Protein AF-A0A7Z8E1Z9-F1 (afdb_monomer)

Structure (mmCIF, N/CA/C/O backbone):
data_AF-A0A7Z8E1Z9-F1
#
_entry.id   AF-A0A7Z8E1Z9-F1
#
loop_
_atom_site.group_PDB
_atom_site.id
_atom_site.type_symbol
_atom_site.label_atom_id
_atom_site.label_alt_id
_atom_site.label_comp_id
_atom_site.label_asym_id
_atom_site.label_entity_id
_atom_site.label_seq_id
_atom_site.pdbx_PDB_ins_code
_atom_site.Cartn_x
_atom_site.Cartn_y
_atom_site.Cartn_z
_atom_site.occupancy
_atom_site.B_iso_or_equiv
_atom_site.auth_seq_id
_atom_site.auth_comp_id
_atom_site.auth_asym_id
_atom_site.auth_atom_id
_atom_site.pdbx_PDB_model_num
ATOM 1 N N . MET A 1 1 ? -12.210 7.133 10.022 1.00 83.31 1 MET A N 1
ATOM 2 C CA . MET A 1 1 ? -11.557 8.171 9.206 1.00 83.31 1 MET A CA 1
ATOM 3 C C . MET A 1 1 ? -10.576 7.523 8.239 1.00 83.31 1 MET A C 1
ATOM 5 O O . MET A 1 1 ? -9.737 6.730 8.648 1.00 83.31 1 MET A O 1
ATOM 9 N N . ARG A 1 2 ? -10.737 7.799 6.946 1.00 89.88 2 ARG A N 1
ATOM 10 C CA . ARG A 1 2 ? -9.848 7.328 5.876 1.00 89.88 2 ARG A CA 1
ATOM 11 C C . ARG A 1 2 ? -8.542 8.139 5.879 1.00 89.88 2 ARG A C 1
ATOM 13 O O . ARG A 1 2 ? -8.578 9.311 6.253 1.00 89.88 2 ARG A O 1
ATOM 20 N N . LEU A 1 3 ? -7.420 7.531 5.477 1.00 91.81 3 LEU A N 1
ATOM 21 C CA . LEU A 1 3 ? -6.172 8.275 5.260 1.00 91.81 3 LEU A CA 1
ATOM 22 C C . LEU A 1 3 ? -6.380 9.286 4.128 1.00 91.81 3 LEU A C 1
ATOM 24 O O . LEU A 1 3 ? -6.982 8.959 3.105 1.00 91.81 3 LEU A O 1
ATOM 28 N N . THR A 1 4 ? -5.885 10.506 4.300 1.00 95.25 4 THR A N 1
ATOM 29 C CA . THR A 1 4 ? -5.906 11.508 3.230 1.00 95.25 4 THR A CA 1
ATOM 30 C C . THR A 1 4 ? -4.948 11.116 2.106 1.00 95.25 4 THR A C 1
ATOM 32 O O . THR A 1 4 ? -3.961 10.412 2.332 1.00 95.25 4 THR A O 1
ATOM 35 N N . LYS A 1 5 ? -5.188 11.630 0.895 1.00 95.44 5 LYS A N 1
ATOM 36 C CA . LYS A 1 5 ? -4.295 11.410 -0.252 1.00 95.44 5 LYS A CA 1
ATOM 37 C C . LYS A 1 5 ? -2.847 11.832 0.035 1.00 95.44 5 LYS A C 1
ATOM 39 O O . LYS A 1 5 ? -1.924 11.151 -0.395 1.00 95.44 5 LYS A O 1
ATOM 44 N N . ASN A 1 6 ? -2.643 12.895 0.816 1.00 95.88 6 ASN A N 1
ATOM 45 C CA . ASN A 1 6 ? -1.305 13.341 1.217 1.00 95.88 6 ASN A CA 1
ATOM 46 C C . ASN A 1 6 ? -0.629 12.352 2.173 1.00 95.88 6 ASN A C 1
ATOM 48 O O . ASN A 1 6 ? 0.533 12.021 1.969 1.00 95.88 6 ASN A O 1
ATOM 52 N N . GLN A 1 7 ? -1.359 11.815 3.156 1.00 94.81 7 GLN A N 1
ATOM 53 C CA . GLN A 1 7 ? -0.821 10.774 4.040 1.00 94.81 7 GLN A CA 1
ATOM 54 C C . GLN A 1 7 ? -0.458 9.505 3.258 1.00 94.81 7 GLN A C 1
ATOM 56 O O . GLN A 1 7 ? 0.592 8.917 3.495 1.00 94.81 7 GLN A O 1
ATOM 61 N N . ILE A 1 8 ? -1.291 9.106 2.289 1.00 95.94 8 ILE A N 1
ATOM 62 C CA . ILE A 1 8 ? -0.976 7.998 1.374 1.00 95.94 8 ILE A CA 1
ATOM 63 C C . ILE A 1 8 ? 0.312 8.313 0.601 1.00 95.94 8 ILE A C 1
ATOM 65 O O . ILE A 1 8 ? 1.224 7.490 0.587 1.00 95.94 8 ILE A O 1
ATOM 69 N N . LYS A 1 9 ? 0.422 9.515 0.020 1.00 95.81 9 LYS A N 1
ATOM 70 C CA . LYS A 1 9 ? 1.601 9.948 -0.742 1.00 95.81 9 LYS A CA 1
ATOM 71 C C . LYS A 1 9 ? 2.883 9.907 0.084 1.00 95.81 9 LYS A C 1
ATOM 73 O O . LYS A 1 9 ? 3.902 9.441 -0.409 1.00 95.81 9 LYS A O 1
ATOM 78 N N . GLU A 1 10 ? 2.842 10.352 1.337 1.00 94.62 10 GLU A N 1
ATOM 79 C CA . GLU A 1 10 ? 3.997 10.306 2.241 1.00 94.62 10 GLU A CA 1
ATOM 80 C C . GLU A 1 10 ? 4.454 8.872 2.537 1.00 94.62 10 GLU A C 1
ATOM 82 O O . GLU A 1 10 ? 5.655 8.596 2.540 1.00 94.62 10 GLU A O 1
ATOM 87 N N . LEU A 1 11 ? 3.511 7.953 2.765 1.00 93.38 11 LEU A N 1
ATOM 88 C CA . LEU A 1 11 ? 3.815 6.538 2.998 1.00 93.38 11 LEU A CA 1
ATOM 89 C C . LEU A 1 11 ? 4.407 5.887 1.745 1.00 93.38 11 LEU A C 1
ATOM 91 O O . LEU A 1 11 ? 5.440 5.219 1.822 1.00 93.38 11 LEU A O 1
ATOM 95 N N . VAL A 1 12 ? 3.808 6.152 0.583 1.00 92.00 12 VAL A N 1
ATOM 96 C CA . VAL A 1 12 ? 4.303 5.657 -0.704 1.00 92.00 12 VAL A CA 1
ATOM 97 C C . VAL A 1 12 ? 5.705 6.198 -0.991 1.00 92.00 12 VAL A C 1
ATOM 99 O O . VAL A 1 12 ? 6.600 5.426 -1.325 1.00 92.00 12 VAL A O 1
ATOM 102 N N . ALA A 1 13 ? 5.934 7.499 -0.798 1.00 91.25 13 ALA A N 1
ATOM 103 C CA . ALA A 1 13 ? 7.229 8.131 -1.034 1.00 91.25 13 ALA A CA 1
ATOM 104 C C . ALA A 1 13 ? 8.342 7.517 -0.179 1.00 91.25 13 ALA A C 1
ATOM 106 O O . ALA A 1 13 ? 9.394 7.170 -0.713 1.00 91.25 13 ALA A O 1
ATOM 107 N N . LYS A 1 14 ? 8.102 7.309 1.123 1.00 90.00 14 LYS A N 1
ATOM 108 C CA . LYS A 1 14 ? 9.075 6.654 2.017 1.00 90.00 14 LYS A CA 1
ATOM 109 C C . LYS A 1 14 ? 9.485 5.278 1.495 1.00 90.00 14 LYS A C 1
ATOM 111 O O . LYS A 1 14 ? 10.669 4.951 1.478 1.00 90.00 14 LYS A O 1
ATOM 116 N N . ARG A 1 15 ? 8.512 4.485 1.045 1.00 86.31 15 ARG A N 1
ATOM 117 C CA . ARG A 1 15 ? 8.736 3.115 0.579 1.00 86.31 15 ARG A CA 1
ATOM 118 C C . ARG A 1 15 ? 9.389 3.063 -0.807 1.00 86.31 15 ARG A C 1
ATOM 120 O O . ARG A 1 15 ? 10.267 2.231 -1.013 1.00 86.31 15 ARG A O 1
ATOM 127 N N . VAL A 1 16 ? 9.030 3.967 -1.723 1.00 85.88 16 VAL A N 1
ATOM 128 C CA . VAL A 1 16 ? 9.688 4.115 -3.036 1.00 85.88 16 VAL A CA 1
ATOM 129 C C . VAL A 1 16 ? 11.148 4.530 -2.871 1.00 85.88 16 VAL A C 1
ATOM 131 O O . VAL A 1 16 ? 12.020 3.904 -3.463 1.00 85.88 16 VAL A O 1
ATOM 134 N N . ILE A 1 17 ? 11.431 5.537 -2.040 1.00 84.62 17 ILE A N 1
ATOM 135 C CA . ILE A 1 17 ? 12.803 6.011 -1.804 1.00 84.62 17 ILE A CA 1
ATOM 136 C C . ILE A 1 17 ? 13.671 4.894 -1.213 1.00 84.62 17 ILE A C 1
ATOM 138 O O . ILE A 1 17 ? 14.807 4.730 -1.641 1.00 84.62 17 ILE A O 1
ATOM 142 N N . TYR A 1 18 ? 13.127 4.110 -0.278 1.00 81.19 18 TYR A N 1
ATOM 143 C CA . TYR A 1 18 ? 13.854 3.021 0.377 1.00 81.19 18 TYR A CA 1
ATOM 144 C C . TYR A 1 18 ? 14.100 1.807 -0.533 1.00 81.19 18 TYR A C 1
ATOM 146 O O . TYR A 1 18 ? 15.186 1.243 -0.521 1.00 81.19 18 TYR A O 1
ATOM 154 N N . ASN A 1 19 ? 13.103 1.383 -1.319 1.00 77.31 19 ASN A N 1
ATOM 155 C CA . ASN A 1 19 ? 13.195 0.147 -2.109 1.00 77.31 19 ASN A CA 1
ATOM 156 C C . ASN A 1 19 ? 13.763 0.340 -3.522 1.00 77.31 19 ASN A C 1
ATOM 158 O O . ASN A 1 19 ? 14.067 -0.649 -4.185 1.00 77.31 19 ASN A O 1
ATOM 162 N N . LEU A 1 20 ? 13.833 1.578 -4.015 1.00 76.38 20 LEU A N 1
ATOM 163 C CA . LEU A 1 20 ? 14.226 1.907 -5.390 1.00 76.38 20 LEU A CA 1
ATOM 164 C C . LEU A 1 20 ? 15.352 2.944 -5.391 1.00 76.38 20 LEU A C 1
ATOM 166 O O . LEU A 1 20 ? 15.283 3.948 -6.098 1.00 76.38 20 LEU A O 1
ATOM 170 N N . GLU A 1 21 ? 16.365 2.749 -4.545 1.00 74.62 21 GLU A N 1
ATOM 171 C CA . GLU A 1 21 ? 17.462 3.705 -4.345 1.00 74.62 21 GLU A CA 1
ATOM 172 C C . GLU A 1 21 ? 18.217 4.021 -5.649 1.00 74.62 21 GLU A C 1
ATOM 174 O O . GLU A 1 21 ? 18.435 5.196 -5.945 1.00 74.62 21 GLU A O 1
ATOM 179 N N . ASP A 1 22 ? 18.469 3.011 -6.484 1.00 78.75 22 ASP A N 1
ATOM 180 C CA . ASP A 1 22 ? 19.255 3.137 -7.722 1.00 78.75 22 ASP A CA 1
ATOM 181 C C . ASP A 1 22 ? 18.482 3.715 -8.925 1.00 78.75 22 ASP A C 1
ATOM 183 O O . ASP A 1 22 ? 19.074 4.018 -9.961 1.00 78.75 22 ASP A O 1
ATOM 187 N N . GLU A 1 23 ? 17.162 3.890 -8.813 1.00 79.25 23 GLU A N 1
ATOM 188 C CA . GLU A 1 23 ? 16.337 4.397 -9.917 1.00 79.25 23 GLU A CA 1
ATOM 189 C C . GLU A 1 23 ? 16.439 5.924 -10.078 1.00 79.25 23 GLU A C 1
ATOM 191 O O . GLU A 1 23 ? 16.801 6.656 -9.151 1.00 79.25 23 GLU A O 1
ATOM 196 N N . SER A 1 24 ? 16.051 6.448 -11.245 1.00 83.94 24 SER A N 1
ATOM 197 C CA . SER A 1 24 ? 16.043 7.897 -11.480 1.00 83.94 24 SER A CA 1
ATOM 198 C C . SER A 1 24 ? 14.992 8.624 -10.625 1.00 83.94 24 SER A C 1
ATOM 200 O O . SER A 1 24 ? 13.919 8.095 -10.321 1.00 83.94 24 SER A O 1
ATOM 202 N N . THR A 1 25 ? 15.276 9.874 -10.245 1.00 84.38 25 THR A N 1
ATOM 203 C CA . THR A 1 25 ? 14.337 10.718 -9.480 1.00 84.38 25 THR A CA 1
ATOM 204 C C . THR A 1 25 ? 13.010 10.917 -10.213 1.00 84.38 25 THR A C 1
ATOM 206 O O . THR A 1 25 ? 11.949 10.888 -9.585 1.00 84.38 25 THR A O 1
ATOM 209 N N . ASP A 1 26 ? 13.057 11.076 -11.536 1.00 83.56 26 ASP A N 1
ATOM 210 C CA . ASP A 1 26 ? 11.866 11.263 -12.366 1.00 83.56 26 ASP A CA 1
ATOM 211 C C . ASP A 1 26 ? 10.988 10.009 -12.351 1.00 83.56 26 ASP A C 1
ATOM 213 O O . ASP A 1 26 ? 9.779 10.099 -12.120 1.00 83.56 26 ASP A O 1
ATOM 217 N N . TYR A 1 27 ? 11.604 8.828 -12.487 1.00 82.62 27 TYR A N 1
ATOM 218 C CA . TYR A 1 27 ? 10.901 7.551 -12.388 1.00 82.62 27 TYR A CA 1
ATOM 219 C C . TYR A 1 27 ? 10.256 7.371 -11.009 1.00 82.62 27 TYR A C 1
ATOM 221 O O . TYR A 1 27 ? 9.063 7.081 -10.914 1.00 82.62 27 TYR A O 1
ATOM 229 N N . LYS A 1 28 ? 11.006 7.624 -9.927 1.00 86.94 28 LYS A N 1
ATOM 230 C CA . LYS A 1 28 ? 10.475 7.538 -8.556 1.00 86.94 28 LYS A CA 1
ATOM 231 C C . LYS A 1 28 ? 9.293 8.478 -8.347 1.00 86.94 28 LYS A C 1
ATOM 233 O O . LYS A 1 28 ? 8.306 8.078 -7.740 1.00 86.94 28 LYS A O 1
ATOM 238 N N . THR A 1 29 ? 9.373 9.706 -8.853 1.00 89.00 29 THR A N 1
ATOM 239 C CA . THR A 1 29 ? 8.300 10.699 -8.710 1.00 89.00 29 THR A CA 1
ATOM 240 C C . THR A 1 29 ? 7.032 10.251 -9.434 1.00 89.00 29 THR A C 1
ATOM 242 O O . THR A 1 29 ? 5.960 10.248 -8.829 1.00 89.00 29 THR A O 1
ATOM 245 N N . SER A 1 30 ? 7.163 9.800 -10.687 1.00 88.75 30 SER A N 1
ATOM 246 C CA . SER A 1 30 ? 6.040 9.261 -11.463 1.00 88.75 30 SER A CA 1
ATOM 247 C C . SER A 1 30 ? 5.387 8.074 -10.754 1.00 88.75 30 SER A C 1
ATOM 249 O O . SER A 1 30 ? 4.167 8.029 -10.595 1.00 88.75 30 SER A O 1
ATOM 251 N N . LEU A 1 31 ? 6.205 7.146 -10.254 1.00 90.19 31 LEU A N 1
ATOM 252 C CA . LEU A 1 31 ? 5.728 5.955 -9.560 1.00 90.19 31 LEU A CA 1
ATOM 253 C C . LEU A 1 31 ? 5.013 6.292 -8.246 1.00 90.19 31 LEU A C 1
ATOM 255 O O . LEU A 1 31 ? 3.991 5.688 -7.923 1.00 90.19 31 LEU A O 1
ATOM 259 N N . ILE A 1 32 ? 5.518 7.275 -7.491 1.00 92.38 32 ILE A N 1
ATOM 260 C CA . ILE A 1 32 ? 4.860 7.755 -6.271 1.00 92.38 32 ILE A CA 1
ATOM 261 C C . ILE A 1 32 ? 3.453 8.250 -6.595 1.00 92.38 32 ILE A C 1
ATOM 263 O O . ILE A 1 32 ? 2.511 7.886 -5.890 1.00 92.38 32 ILE A O 1
ATOM 267 N N . ASP A 1 33 ? 3.287 9.060 -7.639 1.00 93.31 33 ASP A N 1
ATOM 268 C CA . ASP A 1 33 ? 1.984 9.625 -7.997 1.00 93.31 33 ASP A CA 1
ATOM 269 C C . ASP A 1 33 ? 1.002 8.561 -8.512 1.00 93.31 33 ASP A C 1
ATOM 271 O O . ASP A 1 33 ? -0.184 8.591 -8.151 1.00 93.31 33 ASP A O 1
ATOM 275 N N . GLU A 1 34 ? 1.490 7.591 -9.287 1.00 93.81 34 GLU A N 1
ATOM 276 C CA . GLU A 1 34 ? 0.695 6.475 -9.804 1.00 93.81 34 GLU A CA 1
ATOM 277 C C . GLU A 1 34 ? 0.215 5.546 -8.680 1.00 93.81 34 GLU A C 1
ATOM 279 O O . GLU A 1 34 ? -0.992 5.347 -8.512 1.00 93.81 34 GLU A O 1
ATOM 284 N N . VAL A 1 35 ? 1.131 5.063 -7.834 1.00 93.44 35 VAL A N 1
ATOM 285 C CA . VAL A 1 35 ? 0.802 4.193 -6.693 1.00 93.44 35 VAL A CA 1
ATOM 286 C C . VAL A 1 35 ? -0.090 4.927 -5.687 1.00 93.44 35 VAL A C 1
ATOM 288 O O . VAL A 1 35 ? -1.064 4.358 -5.190 1.00 93.44 35 VAL A O 1
ATOM 291 N N . THR A 1 36 ? 0.170 6.213 -5.426 1.00 96.12 36 THR A N 1
ATOM 292 C CA . THR A 1 36 ? -0.692 7.038 -4.564 1.00 96.12 36 THR A CA 1
ATOM 293 C C . THR A 1 36 ? -2.109 7.107 -5.115 1.00 96.12 36 THR A C 1
ATOM 295 O O . THR A 1 36 ? -3.067 6.915 -4.369 1.00 96.12 36 THR A O 1
ATOM 298 N N . SER A 1 37 ? -2.265 7.379 -6.412 1.00 95.94 37 SER A N 1
ATOM 299 C CA . SER A 1 37 ? -3.583 7.506 -7.041 1.00 95.94 37 SER A CA 1
ATOM 300 C C . SER A 1 37 ? -4.323 6.170 -7.088 1.00 95.94 37 SER A C 1
ATOM 302 O O . SER A 1 37 ? -5.531 6.122 -6.838 1.00 95.94 37 SER A O 1
ATOM 304 N N . TYR A 1 38 ? -3.604 5.071 -7.320 1.00 95.62 38 TYR A N 1
ATOM 305 C CA . TYR A 1 38 ? -4.149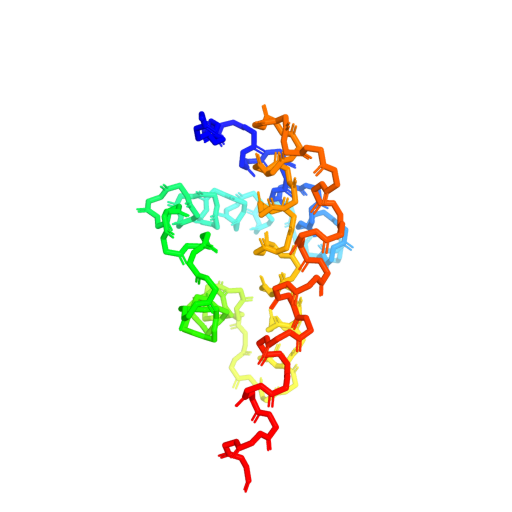 3.725 -7.214 1.00 95.62 38 TYR A CA 1
ATOM 306 C C . TYR A 1 38 ? -4.689 3.446 -5.802 1.00 95.62 38 TYR A C 1
ATOM 308 O O . TYR A 1 38 ? -5.867 3.113 -5.650 1.00 95.62 38 TYR A O 1
ATOM 316 N N . ILE A 1 39 ? -3.868 3.634 -4.761 1.00 94.44 39 ILE A N 1
ATOM 317 C CA . ILE A 1 39 ? -4.257 3.359 -3.369 1.00 94.44 39 ILE A CA 1
ATOM 318 C C . ILE A 1 39 ? -5.405 4.275 -2.944 1.00 94.44 39 ILE A C 1
ATOM 320 O O . ILE A 1 39 ? -6.336 3.832 -2.275 1.00 94.44 39 ILE A O 1
ATOM 324 N N . ASP A 1 40 ? -5.363 5.545 -3.343 1.00 96.25 40 ASP A N 1
ATOM 325 C CA . ASP A 1 40 ? -6.412 6.517 -3.054 1.00 96.25 40 ASP A CA 1
ATOM 326 C C . ASP A 1 40 ? -7.752 6.093 -3.684 1.00 96.25 40 ASP A C 1
ATOM 328 O O . ASP A 1 40 ? -8.773 6.024 -3.000 1.00 96.25 40 ASP A O 1
ATOM 332 N N . SER A 1 41 ? -7.753 5.707 -4.961 1.00 96.12 41 SER A N 1
ATOM 333 C CA . SER A 1 41 ? -8.977 5.274 -5.653 1.00 96.12 41 SER A CA 1
ATOM 334 C C . SER A 1 41 ? -9.524 3.925 -5.166 1.00 96.12 41 SER A C 1
ATOM 336 O O . SER A 1 41 ? -10.731 3.694 -5.225 1.00 96.12 41 SER A O 1
ATOM 338 N N . ARG A 1 42 ? -8.661 3.034 -4.662 1.00 95.12 42 ARG A N 1
ATOM 339 C CA . ARG A 1 42 ? -9.021 1.673 -4.222 1.00 95.12 42 ARG A CA 1
ATOM 340 C C . ARG A 1 42 ? -8.885 1.471 -2.718 1.00 95.12 42 ARG A C 1
ATOM 342 O O . ARG A 1 42 ? -8.759 0.338 -2.264 1.00 95.12 42 ARG A O 1
ATOM 349 N N . PHE A 1 43 ? -8.941 2.541 -1.934 1.00 93.81 43 PHE A N 1
ATOM 350 C CA . PHE A 1 43 ? -8.604 2.501 -0.511 1.00 93.81 43 PHE A CA 1
ATOM 351 C C . PHE A 1 43 ? -9.380 1.442 0.285 1.00 93.81 43 PHE A C 1
ATOM 353 O O . PHE A 1 43 ? -8.793 0.704 1.069 1.00 93.81 43 PHE A O 1
ATOM 360 N N . GLU A 1 44 ? -10.687 1.310 0.055 1.00 92.50 44 GLU A N 1
ATOM 361 C CA . GLU A 1 44 ? -11.503 0.289 0.730 1.00 92.50 44 GLU A CA 1
ATOM 362 C C . GLU A 1 44 ? -11.079 -1.133 0.347 1.00 92.50 44 GLU A C 1
ATOM 364 O O . GLU A 1 44 ? -10.970 -2.003 1.207 1.00 92.50 44 GLU A O 1
ATOM 369 N N . LYS A 1 45 ? -10.749 -1.351 -0.930 1.00 94.12 45 LYS A N 1
ATOM 370 C CA . LYS A 1 45 ? -10.228 -2.624 -1.441 1.00 94.12 45 LYS A CA 1
ATOM 371 C C . LYS A 1 45 ? -8.859 -2.947 -0.836 1.00 94.12 45 LYS A C 1
ATOM 373 O O 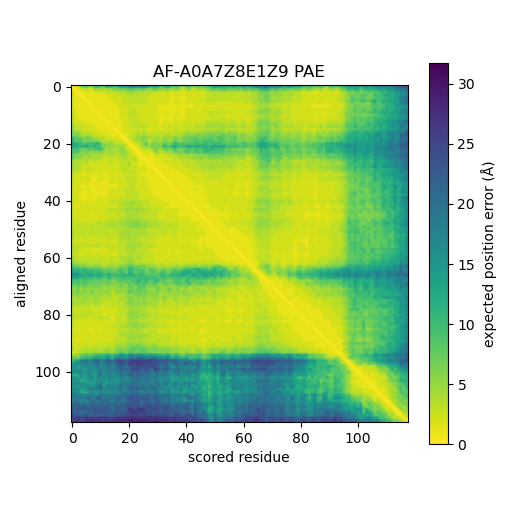. LYS A 1 45 ? -8.596 -4.102 -0.525 1.00 94.12 45 LYS A O 1
ATOM 378 N N . VAL A 1 46 ? -8.010 -1.935 -0.632 1.00 93.00 46 VAL A N 1
ATOM 379 C CA . VAL A 1 46 ? -6.716 -2.077 0.058 1.00 93.00 46 VAL A CA 1
ATOM 380 C C . VAL A 1 46 ? -6.927 -2.502 1.5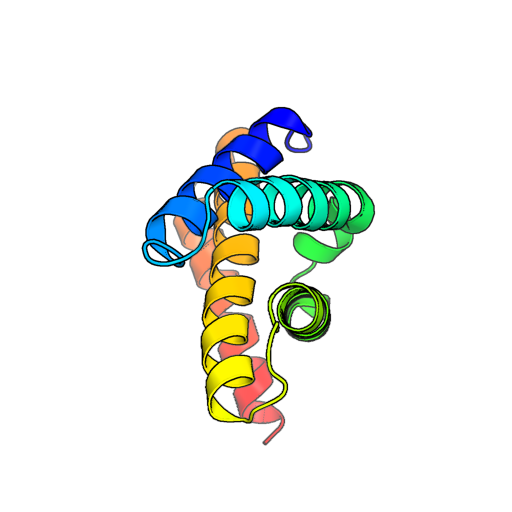14 1.00 93.00 46 VAL A C 1
ATOM 382 O O . VAL A 1 46 ? -6.195 -3.355 2.007 1.00 93.00 46 VAL A O 1
ATOM 385 N N . LEU A 1 47 ? -7.944 -1.982 2.206 1.00 90.50 47 LEU A N 1
ATOM 386 C CA . LEU A 1 47 ? -8.266 -2.395 3.579 1.00 90.50 47 LEU A CA 1
ATOM 387 C C . LEU A 1 47 ? -8.944 -3.773 3.675 1.00 90.50 47 LEU A C 1
ATOM 389 O O . LEU A 1 47 ? -8.874 -4.412 4.725 1.00 90.50 47 LEU A O 1
ATOM 393 N N . ASP A 1 48 ? -9.578 -4.250 2.604 1.00 88.19 48 ASP A N 1
ATOM 394 C CA . ASP A 1 48 ? -10.229 -5.558 2.572 1.00 88.19 48 ASP A CA 1
ATOM 395 C C . ASP A 1 48 ? -9.199 -6.693 2.462 1.00 88.19 48 ASP A C 1
ATOM 397 O O . ASP A 1 48 ? -8.625 -6.983 1.408 1.00 88.19 48 ASP A O 1
ATOM 401 N N . PHE A 1 49 ? -8.998 -7.392 3.577 1.00 84.38 49 PHE A N 1
ATOM 402 C CA . PHE A 1 49 ? -8.095 -8.534 3.666 1.00 84.38 49 PHE A CA 1
ATOM 403 C C . PHE A 1 49 ? -8.452 -9.659 2.681 1.00 84.38 49 PHE A C 1
ATOM 405 O O . PHE A 1 49 ? -7.540 -10.334 2.201 1.00 84.38 49 PHE A O 1
ATOM 412 N N . SER A 1 50 ? -9.723 -9.837 2.306 1.00 85.25 50 SER A N 1
ATOM 413 C CA . SER A 1 50 ? -10.137 -10.850 1.322 1.00 85.25 50 SER A CA 1
ATOM 414 C C . SER A 1 50 ? -9.695 -10.532 -0.110 1.00 85.25 50 SER A C 1
ATOM 416 O O . SER A 1 50 ? -9.716 -11.409 -0.973 1.00 85.25 50 SER A O 1
ATOM 418 N N . LYS A 1 51 ? -9.293 -9.282 -0.369 1.00 90.44 51 LYS A N 1
ATOM 419 C CA . LYS A 1 51 ? -8.845 -8.789 -1.676 1.00 90.44 51 LYS A CA 1
ATOM 420 C C . LYS A 1 51 ? -7.330 -8.616 -1.760 1.00 90.44 51 LYS A C 1
ATOM 422 O O . LYS A 1 51 ? -6.857 -8.179 -2.804 1.00 90.44 51 LYS A O 1
ATOM 427 N N . THR A 1 52 ? -6.589 -8.969 -0.703 1.00 87.00 52 THR A N 1
ATOM 428 C CA . THR A 1 52 ? -5.138 -8.729 -0.585 1.00 87.00 52 THR A CA 1
ATOM 429 C C . THR A 1 52 ? -4.371 -9.219 -1.808 1.00 87.00 52 THR A C 1
ATOM 431 O O . THR A 1 52 ? -3.749 -8.403 -2.468 1.00 87.00 52 THR A O 1
ATOM 434 N N . GLU A 1 53 ? -4.516 -10.491 -2.178 1.00 87.94 53 GLU A N 1
ATOM 435 C CA . GLU A 1 53 ? -3.800 -11.087 -3.317 1.00 87.94 53 GLU A CA 1
ATOM 436 C C . GLU A 1 53 ? -4.055 -10.336 -4.637 1.00 87.94 53 GLU A C 1
ATOM 438 O O . GLU A 1 53 ? -3.142 -10.060 -5.409 1.00 87.94 53 GLU A O 1
ATOM 443 N N . MET A 1 54 ? -5.303 -9.935 -4.888 1.00 92.19 54 MET A N 1
ATOM 444 C CA . MET A 1 54 ? -5.644 -9.159 -6.081 1.00 92.19 54 MET A CA 1
ATOM 445 C C . MET A 1 54 ? -5.023 -7.758 -6.041 1.00 92.19 54 MET A C 1
ATOM 447 O O . MET A 1 54 ? -4.528 -7.288 -7.059 1.00 92.19 54 MET A O 1
ATOM 451 N N . VAL A 1 55 ? -5.057 -7.080 -4.890 1.00 93.06 55 VAL A N 1
ATOM 452 C CA . VAL A 1 55 ? -4.452 -5.747 -4.738 1.00 93.06 55 VAL A CA 1
ATOM 453 C C . VAL A 1 55 ? -2.930 -5.824 -4.868 1.00 93.06 55 VAL A C 1
ATOM 455 O O . VAL A 1 55 ? -2.346 -4.940 -5.488 1.00 93.06 55 VAL A O 1
ATOM 458 N N . GLU A 1 56 ? -2.303 -6.871 -4.329 1.00 92.06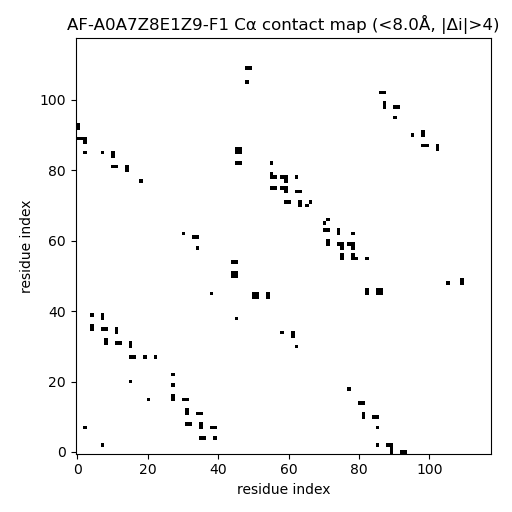 56 GLU A N 1
ATOM 459 C CA . GLU A 1 56 ? -0.872 -7.147 -4.475 1.00 92.06 56 GLU A CA 1
ATOM 460 C C . GLU A 1 56 ? -0.502 -7.353 -5.939 1.00 92.06 56 GLU A C 1
ATOM 462 O O . GLU A 1 56 ? 0.444 -6.729 -6.408 1.00 92.06 56 GLU A O 1
ATOM 467 N N . ASN A 1 57 ? -1.260 -8.165 -6.680 1.00 91.00 57 ASN A N 1
ATOM 468 C CA . ASN A 1 57 ? -1.019 -8.396 -8.105 1.00 91.00 57 ASN A CA 1
ATOM 469 C C . ASN A 1 57 ? -1.167 -7.109 -8.928 1.00 91.00 57 ASN A C 1
ATOM 471 O O . ASN A 1 57 ? -0.261 -6.764 -9.678 1.00 91.00 57 ASN A O 1
ATOM 475 N N . GLU A 1 58 ? -2.247 -6.353 -8.723 1.00 93.94 58 GLU A N 1
ATOM 476 C CA . GLU A 1 58 ? -2.483 -5.082 -9.420 1.00 93.94 58 GLU A CA 1
ATOM 477 C C . GLU A 1 58 ? -1.387 -4.039 -9.120 1.00 93.94 58 GLU A C 1
ATOM 479 O O . GLU A 1 58 ? -0.936 -3.338 -10.021 1.00 93.94 58 GLU A O 1
ATOM 484 N N . LEU A 1 59 ? -0.922 -3.945 -7.867 1.00 92.62 59 LEU A N 1
ATOM 485 C CA . LEU A 1 59 ? 0.212 -3.086 -7.506 1.00 92.62 59 LEU A CA 1
ATOM 486 C C . LEU A 1 59 ? 1.531 -3.606 -8.076 1.00 92.62 59 LEU A C 1
ATOM 488 O O . LEU A 1 59 ? 2.374 -2.812 -8.478 1.00 92.62 59 LEU A O 1
ATOM 492 N N . THR A 1 60 ? 1.720 -4.924 -8.118 1.00 90.81 60 THR A N 1
ATOM 493 C CA . THR A 1 60 ? 2.903 -5.537 -8.730 1.00 90.81 60 THR A CA 1
ATOM 494 C C . THR A 1 60 ? 2.985 -5.146 -10.198 1.00 90.81 60 THR A C 1
ATOM 496 O O . THR A 1 60 ? 4.047 -4.725 -10.635 1.00 90.81 60 THR A O 1
ATOM 499 N N . ASP A 1 61 ? 1.873 -5.208 -10.931 1.00 90.38 61 ASP A N 1
ATOM 500 C CA . ASP A 1 61 ? 1.826 -4.824 -12.345 1.00 90.38 61 ASP A CA 1
ATOM 501 C C . ASP A 1 61 ? 2.196 -3.349 -12.567 1.00 90.38 61 ASP A C 1
ATOM 503 O O . ASP A 1 61 ? 2.883 -3.042 -13.534 1.00 90.38 61 ASP A O 1
ATOM 507 N N . ILE A 1 62 ? 1.827 -2.450 -11.645 1.00 89.62 62 ILE A N 1
ATOM 508 C CA . ILE A 1 62 ? 2.243 -1.033 -11.677 1.00 89.62 62 ILE A CA 1
ATOM 509 C C . ILE A 1 62 ? 3.750 -0.882 -11.410 1.00 89.62 62 ILE A C 1
ATOM 511 O O . ILE A 1 62 ? 4.417 -0.022 -11.974 1.00 89.62 62 ILE A O 1
ATOM 515 N N . LEU A 1 63 ? 4.305 -1.705 -10.519 1.00 85.50 63 LEU A N 1
ATOM 516 C CA . LEU A 1 63 ? 5.701 -1.617 -10.084 1.00 85.50 63 LEU A CA 1
ATOM 517 C C . LEU A 1 63 ? 6.693 -2.300 -11.041 1.00 85.50 63 LEU A C 1
ATOM 519 O O . LEU A 1 63 ? 7.906 -2.082 -10.930 1.00 85.50 63 LEU A O 1
ATOM 523 N N . VAL A 1 64 ? 6.206 -3.182 -11.913 1.00 84.44 64 VAL A N 1
ATOM 524 C CA . VAL A 1 64 ? 7.016 -3.983 -12.833 1.00 84.44 64 VAL A CA 1
ATOM 525 C C . VAL A 1 64 ? 7.374 -3.154 -14.064 1.00 84.44 64 VAL A C 1
ATOM 527 O O . VAL A 1 64 ? 6.543 -2.883 -14.920 1.00 84.44 64 VAL A O 1
ATOM 530 N N . ILE A 1 65 ? 8.655 -2.796 -14.166 1.00 73.12 65 ILE A N 1
ATOM 531 C CA . ILE A 1 65 ? 9.241 -2.176 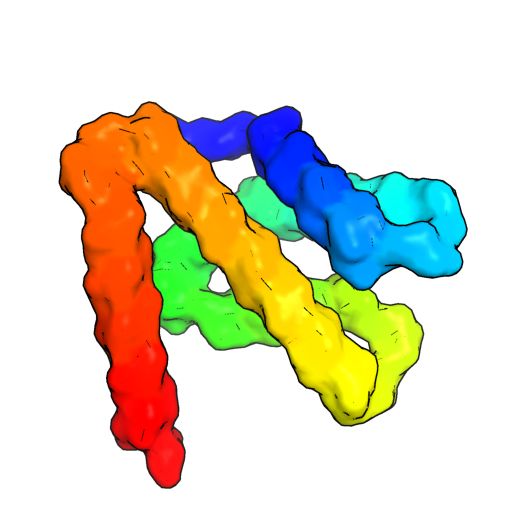-15.368 1.00 73.12 65 ILE A CA 1
ATOM 532 C C . ILE A 1 65 ? 9.613 -3.253 -16.399 1.00 73.12 65 ILE A C 1
ATOM 534 O O . ILE A 1 65 ? 9.396 -3.092 -17.596 1.00 73.12 65 ILE A O 1
ATOM 538 N N . GLU A 1 66 ? 10.165 -4.371 -15.920 1.00 74.06 66 GLU A N 1
ATOM 539 C CA . GLU A 1 66 ? 10.601 -5.508 -16.736 1.00 74.06 66 GLU A CA 1
ATOM 540 C C . GLU A 1 66 ? 9.852 -6.772 -16.325 1.00 74.06 66 GLU A C 1
ATOM 542 O O . GLU A 1 66 ? 9.956 -7.205 -15.173 1.00 74.06 66 GLU A O 1
ATOM 547 N N . ASP A 1 67 ? 9.146 -7.400 -17.260 1.00 77.75 67 ASP A N 1
ATOM 548 C CA . A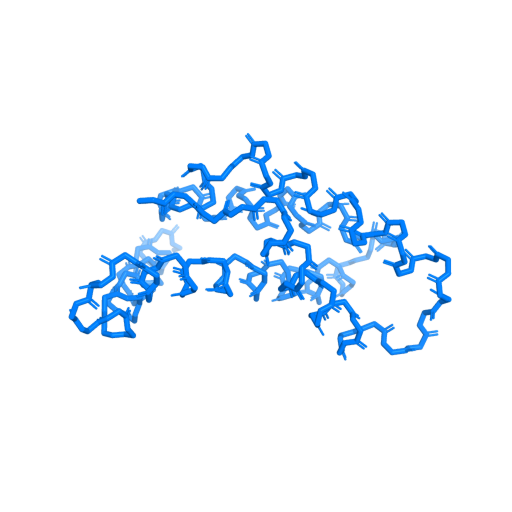SP A 1 67 ? 8.302 -8.564 -16.980 1.00 77.75 67 ASP A CA 1
ATOM 549 C C . ASP A 1 67 ? 9.112 -9.869 -16.883 1.00 77.75 67 ASP A C 1
ATOM 551 O O . ASP A 1 67 ? 8.999 -10.790 -17.689 1.00 77.75 67 ASP A O 1
ATOM 555 N N . THR A 1 68 ? 9.988 -9.937 -15.882 1.00 81.50 68 THR A N 1
ATOM 556 C CA . THR A 1 68 ? 10.725 -11.151 -15.524 1.00 81.50 68 THR A CA 1
ATOM 557 C C . THR A 1 68 ? 10.169 -11.743 -14.237 1.00 81.50 68 THR A C 1
ATOM 559 O O . THR A 1 68 ? 9.736 -11.024 -13.336 1.00 81.50 68 THR A O 1
ATOM 562 N N . PHE A 1 69 ? 10.228 -13.071 -14.099 1.00 78.94 69 PHE A N 1
ATOM 563 C CA . PHE A 1 69 ? 9.761 -13.758 -12.889 1.00 78.94 69 PHE A CA 1
ATOM 564 C C . PHE A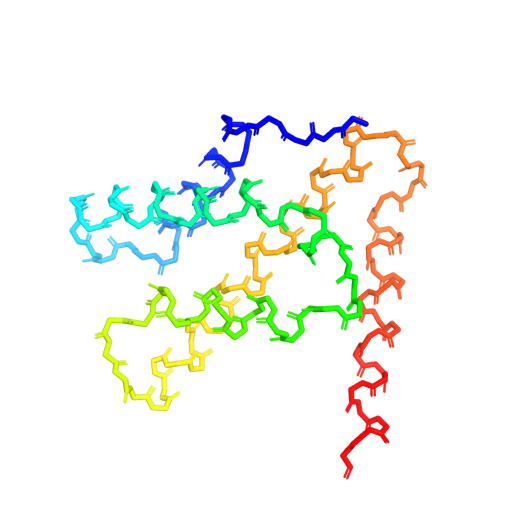 1 69 ? 10.408 -13.201 -11.608 1.00 78.94 69 PHE A C 1
ATOM 566 O O . PHE A 1 69 ? 9.725 -12.973 -10.609 1.00 78.94 69 PHE A O 1
ATOM 573 N N . PHE A 1 70 ? 11.719 -12.944 -11.641 1.00 75.44 70 PHE A N 1
ATOM 574 C CA . PHE A 1 70 ? 12.449 -12.394 -10.500 1.00 75.44 70 PHE A CA 1
ATOM 575 C C . PHE A 1 70 ? 12.030 -10.958 -10.184 1.00 75.44 70 PHE A C 1
ATOM 577 O O . PHE A 1 70 ? 11.803 -10.649 -9.013 1.00 75.44 70 PHE A O 1
ATOM 584 N N . ASN A 1 71 ? 11.866 -10.107 -11.202 1.00 79.56 71 ASN A N 1
ATOM 585 C CA . ASN A 1 71 ? 11.420 -8.736 -10.989 1.00 79.56 71 ASN A CA 1
ATOM 586 C C . ASN A 1 71 ? 9.995 -8.709 -10.430 1.00 79.56 71 ASN A C 1
ATOM 588 O O . ASN A 1 71 ? 9.769 -8.106 -9.386 1.00 79.56 71 ASN A O 1
ATOM 592 N N . ARG A 1 72 ? 9.060 -9.462 -11.024 1.00 85.94 72 ARG A N 1
ATOM 593 C CA . ARG A 1 72 ? 7.691 -9.597 -10.500 1.00 85.94 72 ARG A CA 1
ATOM 594 C C . ARG A 1 72 ? 7.677 -10.051 -9.045 1.00 85.94 72 ARG A C 1
ATOM 596 O O . ARG A 1 72 ? 6.979 -9.455 -8.235 1.00 85.94 72 ARG A O 1
ATOM 603 N N . LYS A 1 73 ? 8.476 -11.062 -8.684 1.00 83.25 73 LYS A N 1
ATOM 604 C CA . LYS A 1 73 ? 8.569 -11.541 -7.297 1.00 83.25 73 LYS A CA 1
ATOM 605 C C . LYS A 1 73 ? 9.077 -10.452 -6.347 1.00 83.25 73 LYS A C 1
ATOM 607 O O . LYS A 1 73 ? 8.512 -10.276 -5.273 1.00 83.25 73 LYS A O 1
ATOM 612 N N . MET A 1 74 ? 10.109 -9.706 -6.741 1.00 82.88 74 MET A N 1
ATOM 613 C CA . MET A 1 74 ? 10.626 -8.589 -5.943 1.00 82.88 74 MET A CA 1
ATOM 614 C C . MET A 1 74 ? 9.605 -7.455 -5.816 1.00 82.88 74 MET A C 1
ATOM 616 O O . MET A 1 74 ? 9.380 -6.951 -4.719 1.00 82.88 74 MET A O 1
ATOM 620 N N . LYS A 1 75 ? 8.940 -7.075 -6.911 1.00 86.94 75 LYS A N 1
ATOM 621 C CA . LYS A 1 75 ? 7.917 -6.023 -6.905 1.00 86.94 75 LYS A CA 1
ATOM 622 C C . LYS A 1 75 ? 6.660 -6.432 -6.144 1.00 86.94 75 LYS A C 1
ATOM 624 O O . LYS A 1 75 ? 6.054 -5.578 -5.509 1.00 86.94 75 LYS A O 1
ATOM 629 N N . ASN A 1 76 ? 6.327 -7.719 -6.109 1.00 87.94 76 ASN A N 1
ATOM 630 C CA . ASN A 1 76 ? 5.246 -8.239 -5.281 1.00 87.94 76 ASN A CA 1
ATOM 631 C C . ASN A 1 76 ? 5.523 -8.052 -3.784 1.00 87.94 76 ASN A C 1
ATOM 633 O O . ASN A 1 76 ? 4.655 -7.566 -3.068 1.00 87.94 76 ASN A O 1
ATOM 637 N N . LEU A 1 77 ? 6.757 -8.296 -3.325 1.00 84.62 77 LEU A N 1
ATOM 638 C CA . LEU A 1 77 ? 7.147 -7.994 -1.939 1.00 84.62 77 LEU A CA 1
ATOM 639 C C . LEU A 1 77 ? 7.011 -6.499 -1.615 1.00 84.62 77 LEU A C 1
ATOM 641 O O . LEU A 1 77 ? 6.582 -6.127 -0.523 1.00 84.62 77 LEU A O 1
ATOM 645 N N . VAL A 1 78 ? 7.357 -5.634 -2.572 1.00 86.12 78 VAL A N 1
ATOM 646 C CA . VAL A 1 78 ? 7.190 -4.182 -2.431 1.00 86.12 78 VAL A CA 1
ATOM 647 C C . VAL A 1 78 ? 5.702 -3.797 -2.399 1.00 86.12 78 VAL A C 1
ATOM 649 O O . VAL A 1 78 ? 5.311 -2.972 -1.574 1.00 86.12 78 VAL A O 1
ATOM 652 N N . ALA A 1 79 ? 4.864 -4.421 -3.233 1.00 89.56 79 ALA A N 1
ATOM 653 C CA . ALA A 1 79 ? 3.412 -4.242 -3.243 1.00 89.56 79 ALA A CA 1
ATOM 654 C C . ALA A 1 79 ? 2.774 -4.604 -1.894 1.00 89.56 79 ALA A C 1
ATOM 656 O O . ALA A 1 79 ? 2.017 -3.798 -1.347 1.00 89.56 79 ALA A O 1
ATOM 657 N N . SER A 1 80 ? 3.125 -5.763 -1.326 1.00 88.88 80 SER A N 1
ATOM 658 C CA . SER A 1 80 ? 2.674 -6.173 0.010 1.00 88.88 80 SER A CA 1
ATOM 659 C C . SER A 1 80 ? 3.059 -5.135 1.066 1.00 88.88 80 SER A C 1
ATOM 661 O O . SER A 1 80 ? 2.212 -4.696 1.841 1.00 88.88 80 SER A O 1
ATOM 663 N N . ALA A 1 81 ? 4.303 -4.644 1.035 1.00 86.69 81 ALA A N 1
ATOM 664 C CA . ALA A 1 81 ? 4.770 -3.640 1.990 1.00 86.69 81 ALA A CA 1
ATOM 665 C C . ALA A 1 81 ? 3.978 -2.319 1.917 1.00 86.69 81 ALA A C 1
ATOM 667 O O . ALA A 1 81 ? 3.701 -1.717 2.956 1.00 86.69 81 ALA A O 1
ATOM 668 N N . PHE A 1 82 ? 3.570 -1.873 0.720 1.00 86.94 82 PHE A N 1
ATOM 669 C CA . PHE A 1 82 ? 2.688 -0.706 0.585 1.00 86.94 82 PHE A CA 1
ATOM 670 C C . PHE A 1 82 ? 1.322 -0.942 1.234 1.00 86.94 82 PHE A C 1
ATOM 672 O O . PHE A 1 82 ? 0.817 -0.074 1.945 1.00 86.94 82 PHE A O 1
ATOM 679 N N . ILE A 1 83 ? 0.710 -2.103 0.993 1.00 90.50 83 ILE A N 1
ATOM 680 C CA . ILE A 1 83 ? -0.601 -2.451 1.558 1.00 90.50 83 ILE A CA 1
ATOM 681 C C . ILE A 1 83 ? -0.532 -2.464 3.087 1.00 90.50 83 ILE A C 1
ATOM 683 O O . ILE A 1 83 ? -1.413 -1.914 3.756 1.00 90.50 83 ILE A O 1
ATOM 687 N N . ASP A 1 84 ? 0.532 -3.046 3.628 1.00 87.75 84 ASP A N 1
ATOM 688 C CA . ASP A 1 84 ? 0.757 -3.170 5.061 1.00 87.75 84 ASP A CA 1
ATOM 689 C C . ASP A 1 84 ? 0.942 -1.800 5.728 1.00 87.75 84 ASP A C 1
ATOM 691 O O . ASP A 1 84 ? 0.278 -1.517 6.729 1.00 87.75 84 ASP A O 1
ATOM 695 N N . ASP A 1 85 ? 1.729 -0.897 5.129 1.00 88.88 85 ASP A N 1
ATOM 696 C CA . ASP A 1 85 ? 1.892 0.478 5.625 1.00 88.88 85 ASP A CA 1
ATOM 697 C C . ASP A 1 85 ? 0.563 1.228 5.688 1.00 88.88 85 ASP A C 1
ATOM 699 O O . ASP A 1 85 ? 0.259 1.895 6.684 1.00 88.88 85 ASP A O 1
ATOM 703 N N . ILE A 1 86 ? -0.246 1.120 4.632 1.00 91.31 86 ILE A N 1
ATOM 704 C CA . ILE A 1 86 ? -1.547 1.787 4.548 1.00 91.31 86 ILE A CA 1
ATOM 705 C C . ILE A 1 86 ? -2.497 1.255 5.615 1.00 91.31 86 ILE A C 1
ATOM 707 O O . ILE A 1 86 ? -3.129 2.042 6.326 1.00 91.31 86 ILE A O 1
ATOM 711 N N . ARG A 1 87 ? -2.587 -0.070 5.758 1.00 89.62 87 ARG A N 1
ATOM 712 C CA . ARG A 1 87 ? -3.440 -0.717 6.762 1.00 89.62 87 ARG A CA 1
ATOM 713 C C . ARG A 1 87 ? -3.014 -0.335 8.171 1.00 89.62 87 ARG A C 1
ATOM 715 O O . ARG A 1 87 ? -3.858 0.069 8.970 1.00 89.62 87 ARG A O 1
ATOM 722 N N . LEU A 1 88 ? -1.720 -0.415 8.467 1.00 87.12 88 LEU A N 1
ATOM 723 C CA . LEU A 1 88 ? -1.183 -0.113 9.787 1.00 87.12 88 LEU A CA 1
ATOM 724 C C . LEU A 1 88 ? -1.468 1.345 10.181 1.00 87.12 88 LEU A C 1
ATOM 726 O O . LEU A 1 88 ? -2.026 1.600 11.250 1.00 87.12 88 LEU A O 1
ATOM 730 N N . ASN A 1 89 ? -1.180 2.298 9.290 1.00 89.56 89 ASN A N 1
ATOM 731 C CA . ASN A 1 89 ? -1.452 3.717 9.538 1.00 89.56 89 ASN A CA 1
ATOM 732 C C . ASN A 1 89 ? -2.952 4.006 9.664 1.00 89.56 89 ASN A C 1
ATOM 734 O O . ASN A 1 89 ? -3.356 4.780 10.534 1.00 89.56 89 ASN A O 1
ATOM 738 N N . TYR A 1 90 ? -3.791 3.358 8.851 1.00 89.81 90 TYR A N 1
ATOM 739 C CA . TYR A 1 90 ? -5.241 3.460 8.987 1.00 89.81 90 TYR A CA 1
ATOM 740 C C . TYR A 1 90 ? -5.708 2.999 10.375 1.00 89.81 90 TYR A C 1
ATOM 742 O O . TYR A 1 90 ? -6.456 3.722 11.037 1.00 89.81 90 TYR A O 1
ATOM 750 N N . TYR A 1 91 ? -5.264 1.832 10.849 1.00 85.44 91 TYR A N 1
ATOM 751 C CA . TYR A 1 91 ? -5.682 1.320 12.154 1.00 85.44 91 TYR A CA 1
ATOM 752 C C . TYR A 1 91 ? -5.177 2.188 13.315 1.00 85.44 91 TYR A C 1
ATOM 754 O O . TYR A 1 91 ? -5.953 2.460 14.234 1.00 85.44 91 TYR A O 1
ATOM 762 N N . TYR A 1 92 ? -3.940 2.696 13.251 1.00 83.50 92 TYR A N 1
ATOM 763 C CA . TYR A 1 92 ? -3.427 3.641 14.249 1.00 83.50 92 TYR A CA 1
ATOM 764 C C . TYR A 1 92 ? -4.243 4.936 14.297 1.00 83.50 92 TYR A C 1
ATOM 766 O O . TYR A 1 92 ? -4.681 5.343 15.372 1.00 83.50 92 TYR A O 1
ATOM 774 N N . GLN A 1 93 ? -4.517 5.559 13.144 1.00 85.81 93 GLN A N 1
ATOM 775 C CA . GLN A 1 93 ? -5.269 6.818 13.086 1.00 85.81 93 GLN A CA 1
ATOM 776 C C . GLN A 1 93 ? -6.707 6.676 13.610 1.00 85.81 93 GLN A C 1
ATOM 778 O O . GLN A 1 93 ? -7.296 7.644 14.085 1.00 85.81 93 GLN A O 1
ATOM 783 N N . ASN A 1 94 ? -7.284 5.478 13.534 1.00 84.00 94 ASN A N 1
ATOM 784 C CA . ASN A 1 94 ? -8.649 5.218 13.984 1.00 84.00 94 ASN A CA 1
ATOM 785 C C . ASN A 1 94 ? -8.746 4.750 15.441 1.00 84.00 94 ASN A C 1
ATOM 787 O O . ASN A 1 94 ? -9.827 4.352 15.870 1.00 84.00 94 ASN A O 1
ATOM 791 N N . GLY A 1 95 ? -7.651 4.804 16.206 1.00 70.12 95 GLY A N 1
ATOM 792 C CA . GLY A 1 95 ? -7.681 4.513 17.639 1.00 70.12 95 GLY A CA 1
ATOM 793 C C . GLY A 1 95 ? -8.054 3.065 17.959 1.00 70.12 95 GLY A C 1
ATOM 794 O O . GLY A 1 95 ? -8.575 2.790 19.039 1.00 70.12 95 GLY A O 1
ATOM 795 N N . TYR A 1 96 ? -7.806 2.130 17.034 1.00 67.88 96 TYR A N 1
ATOM 796 C CA . TYR A 1 96 ? -7.943 0.711 17.336 1.00 67.88 96 TYR A CA 1
ATOM 797 C C . TYR A 1 96 ? -6.888 0.353 18.392 1.00 67.88 96 TYR A C 1
ATOM 799 O O . TYR A 1 96 ? -5.707 0.192 18.078 1.00 67.88 96 TYR A O 1
ATOM 807 N N . ASN A 1 97 ? -7.305 0.249 19.660 1.00 53.62 97 ASN A N 1
ATOM 808 C CA . ASN A 1 97 ? -6.481 -0.318 20.728 1.00 53.62 97 ASN A CA 1
ATOM 809 C C . ASN A 1 97 ? -5.971 -1.681 20.237 1.00 53.62 97 ASN A C 1
ATOM 811 O O . ASN A 1 97 ? -6.784 -2.517 19.848 1.00 53.62 97 ASN A O 1
ATOM 815 N N . ASN A 1 98 ? -4.650 -1.890 20.220 1.00 62.22 98 ASN A N 1
ATOM 816 C CA . ASN A 1 98 ? -3.992 -3.045 19.593 1.00 62.22 98 ASN A CA 1
ATOM 817 C C . ASN A 1 98 ? -4.034 -3.097 18.044 1.00 62.22 98 ASN A C 1
ATOM 819 O O . ASN A 1 98 ? -4.138 -4.183 17.477 1.00 62.22 98 ASN A O 1
ATOM 823 N N . ALA A 1 99 ? -3.892 -1.966 17.342 1.00 58.84 99 ALA A N 1
ATOM 824 C CA . ALA A 1 99 ? -3.754 -1.911 15.876 1.00 58.84 99 ALA A CA 1
ATOM 825 C C . ALA A 1 99 ? -2.725 -2.917 15.317 1.00 58.84 99 ALA A C 1
ATOM 827 O O . ALA A 1 99 ? -3.026 -3.642 14.373 1.00 58.84 99 ALA A O 1
ATOM 828 N N . GLU A 1 100 ? -1.562 -3.032 15.960 1.00 62.94 100 GLU A N 1
ATOM 829 C CA . GLU A 1 100 ? -0.520 -4.006 15.615 1.00 62.94 100 GLU A CA 1
ATOM 830 C C . GLU A 1 100 ? -0.982 -5.456 15.841 1.00 62.94 100 GLU A C 1
ATOM 832 O O . GLU A 1 100 ? -0.790 -6.307 14.978 1.00 62.94 100 GLU A O 1
ATOM 837 N N . ARG A 1 101 ? -1.687 -5.748 16.947 1.00 66.19 101 ARG A N 1
ATOM 838 C CA . ARG A 1 101 ? -2.258 -7.084 17.194 1.00 66.19 101 ARG A CA 1
ATOM 839 C C . ARG A 1 101 ? -3.340 -7.425 16.178 1.00 66.19 101 ARG A C 1
ATOM 841 O O . ARG A 1 101 ? -3.370 -8.549 15.705 1.00 66.19 101 ARG A O 1
ATOM 848 N N . ARG A 1 102 ? -4.221 -6.479 15.837 1.00 64.12 102 ARG A N 1
ATOM 849 C CA . ARG A 1 102 ? -5.312 -6.693 14.878 1.00 64.12 102 ARG A CA 1
ATOM 850 C C . ARG A 1 102 ? -4.775 -6.892 13.466 1.00 64.12 102 ARG A C 1
ATOM 852 O O . ARG A 1 102 ? -5.247 -7.777 12.760 1.00 64.12 102 ARG A O 1
ATOM 859 N N . TYR A 1 103 ? -3.777 -6.102 13.087 1.00 65.56 103 TYR A N 1
ATOM 860 C CA . TYR A 1 103 ? -3.032 -6.284 11.851 1.00 65.56 103 TYR A CA 1
ATOM 861 C C . TYR A 1 103 ? -2.355 -7.665 11.819 1.00 65.56 103 TYR A C 1
ATOM 863 O O . TYR A 1 103 ? -2.591 -8.427 10.886 1.00 65.56 103 TYR A O 1
ATOM 871 N N . ASN A 1 104 ? -1.632 -8.045 12.877 1.00 66.69 104 ASN A N 1
ATOM 872 C CA . ASN A 1 104 ? -0.966 -9.348 12.975 1.00 66.69 104 ASN A CA 1
ATOM 873 C C . ASN A 1 104 ? -1.958 -10.530 13.000 1.00 66.69 104 ASN A C 1
ATOM 875 O O . ASN A 1 104 ? -1.697 -11.553 12.373 1.00 66.69 104 ASN A O 1
ATOM 879 N N . GLU A 1 105 ? -3.109 -10.397 13.669 1.00 66.62 105 GLU A N 1
ATOM 880 C CA . GLU A 1 105 ? -4.198 -11.388 13.673 1.00 66.62 105 GLU A CA 1
ATOM 881 C C . GLU A 1 105 ? -4.759 -11.596 12.260 1.00 66.62 105 GLU A C 1
ATOM 883 O O . GLU A 1 105 ? -4.898 -12.733 11.811 1.00 66.62 105 GLU A O 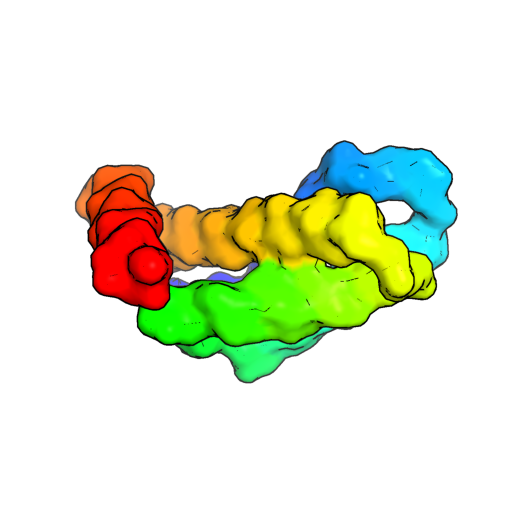1
ATOM 888 N N . LEU A 1 106 ? -5.059 -10.510 11.541 1.00 66.19 106 LEU A N 1
ATOM 889 C CA . LEU A 1 106 ? -5.617 -10.574 1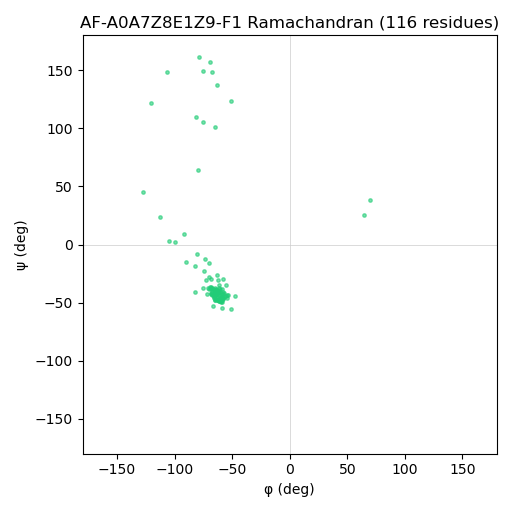0.189 1.00 66.19 106 LEU A CA 1
ATOM 890 C C . LEU A 1 106 ? -4.582 -11.069 9.166 1.00 66.19 106 LEU A C 1
ATOM 892 O O . LEU A 1 106 ? -4.920 -11.870 8.293 1.00 66.19 106 LEU A O 1
ATOM 896 N N . TYR A 1 107 ? -3.317 -10.666 9.312 1.00 65.62 107 TYR A N 1
ATOM 897 C CA . TYR A 1 107 ? -2.198 -11.165 8.513 1.00 65.62 107 TYR A CA 1
ATOM 898 C C . TYR A 1 107 ? -1.998 -12.676 8.710 1.00 65.62 107 TYR A C 1
ATOM 900 O O . TYR A 1 107 ? -1.942 -13.429 7.737 1.00 65.62 107 TYR A O 1
ATOM 908 N N . ALA A 1 108 ? -1.977 -13.152 9.961 1.00 66.19 108 ALA A N 1
ATOM 909 C CA . ALA A 1 108 ? -1.852 -14.575 10.276 1.00 66.19 108 ALA A CA 1
ATOM 910 C C . ALA A 1 108 ? -3.041 -15.398 9.747 1.00 66.19 108 ALA A C 1
ATOM 912 O O . ALA A 1 108 ? -2.837 -16.457 9.154 1.00 66.19 108 ALA A O 1
ATOM 913 N N . GLN A 1 109 ? -4.274 -14.902 9.898 1.00 60.66 109 GLN A N 1
ATOM 914 C CA . GLN A 1 109 ? -5.481 -15.561 9.380 1.00 60.66 109 GLN A CA 1
ATOM 915 C C . GLN A 1 109 ? -5.474 -15.688 7.853 1.00 60.66 109 GLN A C 1
ATOM 917 O O . GLN A 1 109 ? -5.854 -16.730 7.319 1.00 60.66 109 GLN A O 1
ATOM 922 N N . ASN A 1 110 ? -5.030 -14.653 7.143 1.00 61.88 110 ASN A N 1
ATOM 923 C CA . ASN A 1 110 ? -4.921 -14.702 5.689 1.00 61.88 110 ASN A CA 1
ATOM 924 C C . ASN A 1 110 ? -3.797 -15.623 5.211 1.00 61.88 110 ASN A C 1
ATOM 926 O O . ASN A 1 110 ? -3.994 -16.360 4.248 1.00 61.88 110 ASN A O 1
ATOM 930 N N . LYS A 1 111 ? -2.652 -15.637 5.903 1.00 60.94 111 LYS A N 1
ATOM 931 C CA . LYS A 1 111 ? -1.543 -16.547 5.591 1.00 60.94 111 LYS A CA 1
ATOM 932 C C . LYS A 1 111 ? -1.954 -18.015 5.752 1.00 60.94 111 LYS A C 1
ATOM 934 O O . LYS A 1 111 ? -1.629 -18.831 4.897 1.00 60.94 111 LYS A O 1
ATOM 939 N N . LEU A 1 112 ? -2.729 -18.334 6.794 1.00 57.75 112 LEU A N 1
ATOM 940 C CA . LEU A 1 112 ? -3.290 -19.673 7.010 1.00 57.75 112 LEU A CA 1
ATOM 941 C C . LEU A 1 112 ? -4.301 -20.061 5.919 1.00 57.75 112 LEU A C 1
ATOM 943 O O . LEU A 1 112 ? -4.186 -21.139 5.345 1.00 57.75 112 LEU A O 1
ATOM 947 N N . LYS A 1 113 ? -5.226 -19.163 5.551 1.00 53.44 113 LYS A N 1
ATOM 948 C CA . LYS A 1 113 ? -6.174 -19.402 4.444 1.00 53.44 113 LYS A CA 1
ATOM 949 C C . LYS A 1 113 ? -5.496 -19.585 3.084 1.00 53.44 113 LYS A C 1
ATOM 951 O O . LYS A 1 113 ? -6.038 -20.281 2.231 1.00 53.44 113 LYS A O 1
ATOM 956 N N . GLY A 1 114 ? -4.346 -18.946 2.866 1.00 50.84 114 GLY A N 1
ATOM 957 C CA . GLY A 1 114 ? -3.527 -19.151 1.671 1.00 50.84 114 GLY A CA 1
ATOM 958 C C . GLY A 1 114 ? -2.888 -20.540 1.631 1.00 50.84 114 GLY A C 1
ATOM 959 O O . GLY A 1 114 ? -2.846 -21.150 0.572 1.00 50.84 114 GLY A O 1
ATOM 960 N N . MET A 1 115 ? -2.454 -21.068 2.782 1.00 50.22 115 MET A N 1
ATOM 961 C CA . MET A 1 115 ? -1.864 -22.411 2.894 1.00 50.22 115 MET A CA 1
ATOM 962 C C . MET A 1 115 ? -2.896 -23.540 2.754 1.00 50.22 115 MET A C 1
ATOM 964 O O . MET A 1 115 ? -2.551 -24.595 2.246 1.00 50.22 115 MET A O 1
ATOM 968 N N . GLU A 1 116 ? -4.153 -23.327 3.157 1.00 44.38 116 GLU A N 1
ATOM 969 C CA . GLU A 1 116 ? -5.242 -24.311 2.986 1.00 44.38 116 GLU A CA 1
ATOM 970 C C . GLU A 1 116 ? -5.741 -24.447 1.533 1.00 44.38 116 GLU A C 1
ATOM 972 O O . GLU A 1 116 ? -6.513 -25.354 1.228 1.00 44.38 116 GLU A O 1
ATOM 977 N N . ARG A 1 117 ? -5.349 -23.529 0.639 1.00 45.34 117 ARG A N 1
ATOM 978 C CA . ARG A 1 117 ? -5.756 -23.512 -0.778 1.00 45.34 117 ARG A CA 1
ATOM 979 C C . ARG A 1 117 ? -4.698 -24.084 -1.735 1.00 45.34 117 ARG A C 1
ATOM 981 O O . ARG A 1 117 ? -4.936 -24.053 -2.943 1.00 45.34 117 ARG A O 1
ATOM 988 N N . VAL A 1 118 ? -3.570 -24.574 -1.212 1.00 43.88 118 VAL A N 1
ATOM 989 C CA . VAL A 1 118 ? -2.498 -25.281 -1.947 1.00 43.88 118 VAL A CA 1
ATOM 990 C C . VAL A 1 118 ? -2.615 -26.776 -1.687 1.00 43.88 118 VAL A C 1
ATOM 992 O O . VAL A 1 118 ? -2.459 -27.543 -2.660 1.00 43.88 118 VAL A O 1
#

pLDDT: mean 82.32, std 13.02, range [43.88, 96.25]

Solvent-accessible surface area (backbone atoms only — not comparable to full-atom values): 6569 Å² total; per-residue (Å²): 117,79,74,50,66,64,59,45,35,54,55,42,42,56,51,48,55,69,75,44,66,91,56,57,70,67,58,53,52,52,49,33,56,50,54,30,50,50,48,58,77,38,43,69,55,62,64,33,73,94,39,43,70,59,51,25,51,58,41,17,61,72,62,44,89,54,99,41,75,68,46,43,54,54,29,31,56,52,25,46,51,52,46,50,54,53,47,52,52,37,32,53,76,57,65,45,85,57,34,67,56,53,51,50,51,53,51,51,52,50,54,51,58,56,61,76,74,111

Nearest PDB structures (foldseek):
  5wos-assembly1_A  TM=3.146E-01  e=2.212E+00  Canarypox virus
  3dhw-assembly2_F  TM=3.284E-01  e=7.362E+00  Escherichia coli K-12
  2elb-assembly1_A-2  TM=2.224E-01  e=4.364E+00  Homo sapiens

Radius of gyration: 14.46 Å; Cα contacts (8 Å, |Δi|>4): 84; chains: 1; bounding box: 31×39×38 Å

Organism: Staphylococcus capitis (NCBI:txid29388)

Secondary structure (DSSP, 8-state):
-PPPHHHHHHHHHHHHHHH-TTS-HHHHHHHHHHHHHHHHHTHHHHH-GGGHHHHHHHHHHHH-SS--HHHHHHHHHHHHHHHHHHHHHHHHHTT-TTHHHHHHHHHHHHHHHHHTT-

Mean predicted aligned error: 7.19 Å

Sequence (118 aa):
MRLTKNQIKELVAKRVIYNLEDESTDYKTSLIDEVTSYIDSRFEKVLDFSKTEMVENELTDILVIEDTFFNRKMKNLVASAFIDDIRLNYYYQNGYNNAERRYNELYAQNKLKGMERV

Foldseek 3Di:
DADDLVNLLVLLLVLLCVLVVPDDPVVSVVLSVVVSVVCVVCVVLLLDLVNLVVQLQVQLVSQDPDPDPVSSVSSSVSSNSSSLSNQLVRCVVVPPPPSVVVSVVSVVVSVVVVVVVD